Protein AF-A0A3R6Q3C3-F1 (afdb_monomer_lite)

Sequence (96 aa):
MDILFFLTGCLGLAETIDLFCGKDFLIFISDSIDPKKYNLKKVYAVEKWLFAIDTLSLFGMAFHLGGGTGDLVLAAVVLVTLFAHVYVFKSRNFRV

Secondary structure (DSSP, 8-state):
-HHHHHHHHHHHHHHHHHHHTT--SSTT-STTS-GGGB-HHHHHHHHHHHHHHHHHHHHHHHTTTTHHHHHHHHHHHHHHHHHHHHHHHH-GGGB-

Structure (mmCIF, N/CA/C/O backbone):
data_AF-A0A3R6Q3C3-F1
#
_entry.id   AF-A0A3R6Q3C3-F1
#
loop_
_atom_site.group_PDB
_atom_site.id
_atom_site.type_symbol
_atom_site.label_atom_id
_atom_site.label_alt_id
_atom_site.label_comp_id
_atom_site.label_asym_id
_atom_site.label_entity_id
_atom_site.label_seq_id
_atom_site.pdbx_PDB_ins_code
_atom_site.Cartn_x
_atom_site.Cartn_y
_atom_site.Cartn_z
_atom_site.occupancy
_atom_site.B_iso_or_equiv
_atom_site.auth_seq_id
_atom_site.auth_comp_id
_atom_site.auth_asym_id
_atom_site.auth_atom_id
_atom_site.pdbx_PDB_model_num
ATOM 1 N N . MET A 1 1 ? 5.694 7.161 -18.395 1.00 57.72 1 MET A N 1
ATOM 2 C CA . MET A 1 1 ? 4.405 7.372 -17.697 1.00 57.72 1 MET A CA 1
ATOM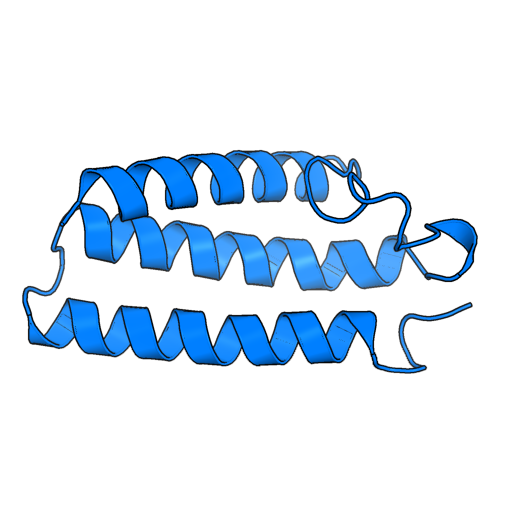 3 C C . MET A 1 1 ? 4.666 7.495 -16.191 1.00 57.72 1 MET A C 1
ATOM 5 O O . MET A 1 1 ? 3.858 7.079 -15.372 1.00 57.72 1 MET A O 1
ATOM 9 N N . ASP A 1 2 ? 5.780 8.120 -15.802 1.00 69.31 2 ASP A N 1
ATOM 10 C CA . ASP A 1 2 ? 6.497 7.631 -14.610 1.00 69.31 2 ASP A CA 1
ATOM 11 C C . ASP A 1 2 ? 6.327 8.555 -13.414 1.00 69.31 2 ASP A C 1
ATOM 13 O O . ASP A 1 2 ? 6.366 8.119 -12.269 1.00 69.31 2 ASP A O 1
ATOM 17 N N . ILE A 1 3 ? 6.024 9.830 -13.677 1.00 84.56 3 ILE A N 1
ATOM 18 C CA . ILE A 1 3 ? 5.797 10.820 -12.625 1.00 84.56 3 ILE A CA 1
ATOM 19 C C . ILE A 1 3 ? 4.510 10.538 -11.844 1.00 84.56 3 ILE A C 1
ATOM 21 O O . ILE A 1 3 ? 4.460 10.801 -10.651 1.00 84.56 3 ILE A O 1
ATOM 25 N N . LEU A 1 4 ? 3.487 9.970 -12.495 1.00 85.69 4 LEU A N 1
ATOM 26 C CA . LEU A 1 4 ? 2.246 9.586 -11.824 1.00 85.69 4 LEU A CA 1
ATOM 27 C C . LEU A 1 4 ? 2.523 8.454 -10.833 1.00 85.69 4 LEU A C 1
ATOM 29 O O . LEU A 1 4 ? 2.249 8.614 -9.651 1.00 85.69 4 LEU A O 1
ATOM 33 N N . PHE A 1 5 ? 3.137 7.359 -11.292 1.00 84.75 5 PHE A N 1
ATOM 34 C CA . PHE A 1 5 ? 3.500 6.233 -10.427 1.00 84.75 5 PHE A CA 1
ATOM 35 C C . PHE A 1 5 ? 4.477 6.640 -9.323 1.00 84.75 5 PHE A C 1
ATOM 37 O O . PHE A 1 5 ? 4.338 6.183 -8.194 1.00 84.75 5 PHE A O 1
ATOM 44 N N . PHE A 1 6 ? 5.407 7.554 -9.610 1.00 86.69 6 PHE A N 1
ATOM 45 C CA . PHE A 1 6 ? 6.312 8.111 -8.610 1.00 86.69 6 PHE A CA 1
ATOM 46 C C . PHE A 1 6 ? 5.566 8.914 -7.536 1.00 86.69 6 PHE A C 1
ATOM 48 O O . PHE A 1 6 ? 5.748 8.668 -6.348 1.00 86.69 6 PHE A O 1
ATOM 55 N N . LEU A 1 7 ? 4.691 9.846 -7.932 1.00 88.12 7 LEU A N 1
ATOM 56 C CA . LEU A 1 7 ? 3.915 10.660 -6.992 1.00 88.12 7 LEU A CA 1
ATOM 57 C C . LEU A 1 7 ? 2.933 9.805 -6.181 1.00 88.12 7 LEU A C 1
ATOM 59 O O . LEU A 1 7 ? 2.829 9.987 -4.969 1.00 88.12 7 LEU A O 1
ATOM 63 N N . THR A 1 8 ? 2.260 8.839 -6.809 1.00 86.88 8 THR A N 1
ATOM 64 C CA . THR A 1 8 ? 1.396 7.878 -6.109 1.00 86.88 8 THR A CA 1
ATOM 65 C C . THR A 1 8 ? 2.208 6.986 -5.168 1.00 86.88 8 THR A C 1
ATOM 67 O O . THR A 1 8 ? 1.780 6.749 -4.042 1.00 86.88 8 THR A O 1
ATOM 70 N N . GLY A 1 9 ? 3.405 6.555 -5.573 1.00 86.38 9 GLY A N 1
ATOM 71 C CA . GLY A 1 9 ? 4.340 5.819 -4.721 1.00 86.38 9 GLY A CA 1
ATOM 72 C C . GLY A 1 9 ? 4.761 6.622 -3.489 1.00 86.38 9 GLY A C 1
ATOM 73 O O . GLY A 1 9 ? 4.731 6.091 -2.382 1.00 86.38 9 GLY A O 1
ATOM 74 N N . CYS A 1 10 ? 5.060 7.916 -3.646 1.00 89.19 10 CYS A N 1
ATOM 75 C CA . CYS A 1 10 ? 5.351 8.829 -2.536 1.00 89.19 10 CYS A CA 1
ATOM 76 C C . CYS A 1 10 ? 4.161 8.998 -1.578 1.00 89.19 10 CYS A C 1
ATOM 78 O O . CYS A 1 10 ? 4.361 9.022 -0.366 1.00 89.19 10 CYS A O 1
ATOM 80 N N . LEU A 1 11 ? 2.931 9.084 -2.097 1.00 87.50 11 LEU A N 1
ATOM 81 C CA . LEU A 1 11 ? 1.720 9.132 -1.267 1.00 87.50 11 LEU A CA 1
ATOM 82 C C . LEU A 1 11 ? 1.519 7.827 -0.486 1.00 87.50 11 LEU A C 1
ATOM 84 O O . LEU A 1 11 ? 1.295 7.869 0.721 1.00 87.50 11 LEU A O 1
ATOM 88 N N . GLY A 1 12 ? 1.674 6.674 -1.143 1.00 86.50 12 GLY A N 1
ATOM 89 C CA . GLY A 1 12 ? 1.628 5.374 -0.472 1.00 86.50 12 GLY A CA 1
ATOM 90 C C . GLY A 1 12 ? 2.747 5.205 0.561 1.00 86.50 12 GLY A C 1
ATOM 91 O O . GLY A 1 12 ? 2.537 4.591 1.603 1.00 86.50 12 GLY A O 1
ATOM 92 N N . LEU A 1 13 ? 3.932 5.777 0.310 1.00 87.12 13 LEU A N 1
ATOM 93 C CA . LEU A 1 13 ? 5.057 5.749 1.247 1.00 87.12 13 LEU A CA 1
ATOM 94 C C . LEU A 1 13 ? 4.725 6.543 2.514 1.00 87.12 13 LEU A C 1
ATOM 96 O O . LEU A 1 13 ? 4.974 6.053 3.613 1.00 87.12 13 LEU A O 1
ATOM 100 N N . ALA A 1 14 ? 4.161 7.745 2.360 1.00 87.88 14 ALA A N 1
ATOM 101 C CA . ALA A 1 14 ? 3.715 8.560 3.485 1.00 87.88 14 ALA A CA 1
ATOM 102 C C . ALA A 1 14 ? 2.677 7.801 4.327 1.00 87.88 14 ALA A C 1
ATOM 104 O O . ALA A 1 14 ? 2.868 7.655 5.533 1.00 87.88 14 ALA A O 1
ATOM 105 N N . GLU A 1 15 ? 1.670 7.208 3.678 1.00 86.31 15 GLU A N 1
ATOM 106 C CA . GLU A 1 15 ? 0.660 6.385 4.355 1.00 86.31 15 GLU A CA 1
ATOM 107 C C . GLU A 1 15 ? 1.267 5.174 5.061 1.00 86.31 15 GLU A C 1
ATOM 109 O O . GLU A 1 15 ? 0.952 4.893 6.214 1.00 86.31 15 GLU A O 1
ATOM 114 N N . THR A 1 16 ? 2.193 4.472 4.405 1.00 85.88 16 THR A N 1
ATOM 115 C CA . THR A 1 16 ? 2.897 3.337 5.007 1.00 85.88 16 THR A CA 1
ATOM 116 C C . THR A 1 16 ? 3.595 3.772 6.295 1.00 85.88 16 THR A C 1
ATOM 118 O O . THR A 1 16 ? 3.425 3.134 7.332 1.00 85.88 16 THR A O 1
ATOM 121 N N . ILE A 1 17 ? 4.362 4.867 6.258 1.00 85.31 17 ILE A N 1
ATOM 122 C CA . ILE A 1 17 ? 5.088 5.384 7.425 1.00 85.31 17 ILE A CA 1
ATOM 123 C C . ILE A 1 17 ? 4.115 5.753 8.548 1.00 85.31 17 ILE A C 1
ATOM 125 O O . ILE A 1 17 ? 4.330 5.345 9.693 1.00 85.31 17 ILE A O 1
ATOM 129 N N . ASP A 1 18 ? 3.033 6.463 8.233 1.00 83.56 18 ASP A N 1
ATOM 130 C CA . ASP A 1 18 ? 2.049 6.866 9.234 1.00 83.56 18 ASP A CA 1
ATOM 131 C C . ASP A 1 18 ? 1.343 5.656 9.862 1.00 83.56 18 ASP A C 1
ATOM 133 O O . ASP A 1 18 ? 1.262 5.578 11.094 1.00 83.56 18 ASP A O 1
ATOM 137 N N . LEU A 1 19 ? 0.989 4.636 9.074 1.00 83.81 19 LEU A N 1
ATOM 138 C CA . LEU A 1 19 ? 0.432 3.375 9.576 1.00 83.81 19 LEU A CA 1
ATOM 139 C C . LEU A 1 19 ? 1.407 2.610 10.479 1.00 83.81 19 LEU A C 1
ATOM 141 O O . LEU A 1 19 ? 0.995 2.014 11.481 1.00 83.81 19 LEU A O 1
ATOM 145 N N . PHE A 1 20 ? 2.711 2.643 10.184 1.00 82.50 20 PHE A N 1
ATOM 146 C CA . PHE A 1 20 ? 3.740 2.093 11.075 1.00 82.50 20 PHE A CA 1
ATOM 147 C C . PHE A 1 20 ? 3.869 2.889 12.382 1.00 82.50 20 PHE A C 1
ATOM 149 O O . PHE A 1 20 ? 4.149 2.298 13.428 1.00 82.50 20 PHE A O 1
ATOM 156 N N . CYS A 1 21 ? 3.597 4.193 12.357 1.00 80.81 21 CYS A N 1
ATOM 157 C CA . CYS A 1 21 ? 3.481 5.037 13.547 1.00 80.81 21 CYS A CA 1
ATOM 158 C C . CYS A 1 21 ? 2.118 4.923 14.259 1.00 80.81 21 CYS A C 1
ATOM 160 O O . CYS A 1 21 ? 1.915 5.583 15.281 1.00 80.81 21 CYS A O 1
ATOM 162 N N . GLY A 1 22 ? 1.195 4.091 13.761 1.00 73.06 22 GLY A N 1
ATOM 163 C CA . GLY A 1 22 ? -0.161 3.942 14.302 1.00 73.06 22 GLY A CA 1
ATOM 164 C C . GLY A 1 22 ? -1.057 5.160 14.063 1.00 73.06 22 GLY A C 1
ATOM 165 O O . GLY A 1 22 ? -2.063 5.327 14.756 1.00 73.06 22 GLY A O 1
ATOM 166 N N . LYS A 1 23 ? -0.666 6.017 13.122 1.00 74.69 23 LYS A N 1
ATOM 167 C CA . LYS A 1 23 ? -1.428 7.152 12.614 1.00 74.69 23 LYS A CA 1
ATOM 168 C C . LYS A 1 23 ? -2.020 6.789 11.257 1.00 74.69 23 LYS A C 1
ATOM 170 O O . LYS A 1 23 ? -1.717 5.747 10.692 1.00 74.69 23 LYS A O 1
ATOM 175 N N . ASP A 1 24 ? -2.888 7.659 10.782 1.00 71.62 24 ASP A N 1
ATOM 176 C CA . ASP A 1 24 ? -3.570 7.518 9.508 1.00 71.62 24 ASP A CA 1
ATOM 177 C C . ASP A 1 24 ? -3.425 8.833 8.759 1.00 71.62 24 ASP A C 1
ATOM 179 O O . ASP A 1 24 ? -3.621 9.894 9.367 1.00 71.62 24 ASP A O 1
ATOM 183 N N . PHE A 1 25 ? -3.035 8.765 7.490 1.00 61.75 25 PHE A N 1
ATOM 184 C CA . PHE A 1 25 ? -2.837 9.946 6.662 1.00 61.75 25 PHE A CA 1
ATOM 185 C C . PHE A 1 25 ? -3.820 10.001 5.495 1.00 61.75 25 PHE A C 1
ATOM 187 O O . PHE A 1 25 ? -4.265 11.091 5.164 1.00 61.75 25 PHE A O 1
ATOM 194 N N . LEU A 1 26 ? -4.215 8.872 4.901 1.00 64.56 26 LEU A N 1
ATOM 195 C CA . LEU A 1 26 ? -5.058 8.803 3.703 1.00 64.56 26 LEU A CA 1
ATOM 196 C C . LEU A 1 26 ? -6.337 7.979 3.878 1.00 64.56 26 LEU A C 1
ATOM 198 O O . LEU A 1 26 ? -7.344 8.306 3.245 1.00 64.56 26 LEU A O 1
ATOM 202 N N . ILE A 1 27 ? -6.339 6.935 4.705 1.00 63.88 27 ILE A N 1
ATOM 203 C CA . ILE A 1 27 ? -7.459 5.988 4.803 1.00 63.88 27 ILE A CA 1
ATOM 204 C C . ILE A 1 27 ? -8.722 6.643 5.399 1.00 63.88 27 ILE A C 1
ATOM 206 O O . ILE A 1 27 ? -9.827 6.378 4.916 1.00 63.88 27 ILE A O 1
ATOM 210 N N . PHE A 1 28 ? -8.596 7.528 6.394 1.00 60.47 28 PHE A N 1
ATOM 211 C CA . PHE A 1 28 ? -9.729 8.221 7.038 1.00 60.47 28 PHE A CA 1
ATOM 212 C C . PHE A 1 28 ? -9.829 9.718 6.709 1.00 60.47 28 PHE A C 1
ATOM 214 O O . PHE A 1 28 ? -10.595 10.433 7.351 1.00 60.47 28 PHE A O 1
ATOM 221 N N . ILE A 1 29 ? -9.116 10.216 5.691 1.00 61.88 29 ILE A N 1
ATOM 222 C CA . ILE A 1 29 ? -9.289 11.607 5.225 1.00 61.88 29 ILE A CA 1
ATOM 223 C C . ILE A 1 29 ? -10.696 11.852 4.653 1.00 61.88 29 ILE A C 1
ATOM 225 O O . ILE A 1 29 ? -11.181 12.982 4.646 1.00 61.88 29 ILE A O 1
ATOM 229 N N . SER A 1 30 ? -11.368 10.807 4.163 1.00 55.09 30 SER A N 1
ATOM 230 C CA . SER A 1 30 ? -12.738 10.929 3.673 1.00 55.09 30 SER A CA 1
ATOM 231 C C . SER A 1 30 ? -13.732 10.856 4.832 1.00 55.09 30 SER A C 1
ATOM 233 O O . SER A 1 30 ? -13.821 9.825 5.497 1.00 55.09 30 SER A O 1
ATOM 235 N N . ASP A 1 31 ? -14.585 11.879 4.970 1.00 56.97 31 ASP A N 1
ATOM 236 C CA . ASP A 1 31 ? -15.762 11.899 5.868 1.00 56.97 31 ASP A CA 1
ATOM 237 C C . ASP A 1 31 ? -16.714 10.692 5.683 1.00 56.97 31 ASP A C 1
ATOM 239 O O . ASP A 1 31 ? -17.644 10.475 6.460 1.00 56.97 31 ASP A O 1
ATOM 243 N N . SER A 1 32 ? -16.492 9.880 4.645 1.00 59.91 32 SER A N 1
ATOM 244 C CA . SER A 1 32 ? -17.256 8.674 4.331 1.00 59.91 32 SER A CA 1
ATOM 245 C C . SER A 1 32 ? -16.929 7.477 5.234 1.00 59.91 32 SER A C 1
ATOM 247 O O . SER A 1 32 ? -17.739 6.549 5.323 1.00 59.91 32 SER A O 1
ATOM 249 N N . ILE A 1 33 ? -15.760 7.452 5.887 1.00 65.62 33 ILE A N 1
ATOM 250 C CA . ILE A 1 33 ? -15.310 6.309 6.692 1.00 65.62 33 ILE A CA 1
ATOM 251 C C . ILE A 1 33 ? -15.161 6.736 8.153 1.00 65.62 33 ILE A C 1
ATOM 253 O O . ILE A 1 33 ? -14.194 7.379 8.536 1.00 65.62 33 ILE A O 1
ATOM 257 N N . ASP A 1 34 ? -16.124 6.341 8.989 1.00 68.50 34 ASP A N 1
ATOM 258 C CA . ASP A 1 34 ? -16.081 6.626 10.426 1.00 68.50 34 ASP A CA 1
ATOM 259 C C . ASP A 1 34 ? -15.111 5.659 11.136 1.00 68.50 34 ASP A C 1
ATOM 261 O O . ASP A 1 34 ? -15.424 4.462 11.236 1.00 68.50 34 ASP A O 1
ATOM 265 N N . PRO A 1 35 ? -13.967 6.136 11.667 1.00 71.12 35 PRO A N 1
ATOM 266 C CA . PRO A 1 35 ? -12.967 5.286 12.312 1.00 71.12 35 PRO A CA 1
ATOM 267 C C . PRO A 1 35 ? -13.523 4.544 13.534 1.00 71.12 35 PRO A C 1
ATOM 269 O O . PRO A 1 35 ? -13.018 3.481 13.893 1.00 71.12 35 PRO A O 1
ATOM 272 N N . LYS A 1 36 ? -14.609 5.033 14.150 1.00 73.50 36 LYS A N 1
ATOM 273 C CA . LYS A 1 36 ? -15.248 4.388 15.311 1.00 73.50 36 LYS A CA 1
ATOM 274 C C . LYS A 1 36 ? -15.930 3.063 14.973 1.00 73.50 36 LYS A C 1
ATOM 276 O O . LYS A 1 36 ? -16.198 2.275 15.875 1.00 73.50 36 LYS A O 1
ATOM 281 N N . LYS A 1 37 ? -16.211 2.809 13.692 1.00 77.38 37 LYS A N 1
ATOM 282 C CA . LYS A 1 37 ? -16.833 1.563 13.216 1.00 77.38 37 LYS A CA 1
ATOM 283 C C . LYS A 1 37 ? -15.812 0.468 12.916 1.00 77.38 37 LYS A C 1
ATOM 285 O O . LYS A 1 37 ? -16.213 -0.635 12.550 1.00 77.38 37 LYS A O 1
ATOM 290 N N . TYR A 1 38 ? -14.516 0.756 13.049 1.00 78.81 38 TYR A N 1
ATOM 291 C CA . TYR A 1 38 ? -13.435 -0.146 12.667 1.00 78.81 38 TYR A CA 1
ATOM 292 C C . TYR A 1 38 ? -12.499 -0.457 13.827 1.00 78.81 38 TYR A C 1
ATOM 294 O O . TYR A 1 38 ? -12.187 0.378 14.674 1.00 78.81 38 TYR A O 1
ATOM 302 N N . ASN A 1 39 ? -12.012 -1.694 13.855 1.00 83.00 39 ASN A N 1
ATOM 303 C CA . ASN A 1 39 ? -10.944 -2.090 14.754 1.00 83.00 39 ASN A CA 1
ATOM 304 C C . ASN A 1 39 ? -9.613 -1.605 14.168 1.00 83.00 39 ASN A C 1
ATOM 306 O O . ASN A 1 39 ? -8.914 -2.355 13.483 1.00 83.00 39 ASN A O 1
ATOM 310 N N . LEU A 1 40 ? -9.282 -0.341 14.442 1.00 81.31 40 LEU A N 1
ATOM 311 C CA . LEU A 1 40 ? -8.118 0.361 13.887 1.00 81.31 40 LEU A CA 1
ATOM 312 C C . LEU A 1 40 ? -6.817 -0.420 14.073 1.00 81.31 40 LEU A C 1
ATOM 314 O O . LEU A 1 40 ? -6.034 -0.555 13.143 1.00 81.31 40 LEU A O 1
ATOM 318 N N . LYS A 1 41 ? -6.620 -1.042 15.241 1.00 83.50 41 LYS A N 1
ATOM 319 C CA . LYS A 1 41 ? -5.418 -1.840 15.517 1.00 83.50 41 LYS A CA 1
ATOM 320 C C . LYS A 1 41 ? -5.261 -3.003 14.534 1.00 83.50 41 LYS A C 1
ATOM 322 O O . LYS A 1 41 ? -4.148 -3.321 14.123 1.00 83.50 41 LYS A O 1
ATOM 327 N N . LYS A 1 42 ? -6.369 -3.654 14.178 1.00 84.19 42 LYS A N 1
ATOM 328 C CA . LYS A 1 42 ? -6.375 -4.790 13.253 1.00 84.19 42 LYS A CA 1
ATOM 329 C C . LYS A 1 42 ? -6.278 -4.336 11.798 1.00 84.19 42 LYS A C 1
ATOM 331 O O . LYS A 1 42 ? -5.591 -4.993 11.024 1.00 84.19 42 LYS A O 1
ATOM 336 N N . VAL A 1 43 ? -6.930 -3.225 11.457 1.00 84.62 43 VAL A N 1
ATOM 337 C CA . VAL A 1 43 ? -6.838 -2.592 10.134 1.00 84.62 43 VAL A CA 1
ATOM 338 C C . VAL A 1 43 ? -5.398 -2.156 9.873 1.00 84.62 43 VAL A C 1
ATOM 340 O O . VAL A 1 43 ? -4.781 -2.678 8.955 1.00 84.62 43 VAL A O 1
ATOM 343 N N . TYR A 1 44 ? -4.795 -1.347 10.749 1.00 85.62 44 TYR A N 1
ATOM 344 C CA . TYR A 1 44 ? -3.415 -0.872 10.589 1.00 85.62 44 TYR A CA 1
ATOM 345 C C . TYR A 1 44 ? -2.390 -2.007 10.545 1.00 85.62 44 TYR A C 1
ATOM 347 O O . TYR A 1 44 ? -1.394 -1.916 9.835 1.00 85.62 44 TYR A O 1
ATOM 355 N N . ALA A 1 45 ? -2.624 -3.108 11.267 1.00 87.44 45 ALA A N 1
ATOM 356 C CA . ALA A 1 45 ? -1.736 -4.267 11.221 1.00 87.44 45 ALA A CA 1
ATOM 357 C C . ALA A 1 45 ? -1.669 -4.924 9.833 1.00 87.44 45 ALA A C 1
ATOM 359 O O . ALA A 1 45 ? -0.632 -5.504 9.508 1.00 87.44 45 ALA A O 1
ATOM 360 N N . VAL A 1 46 ? -2.749 -4.844 9.052 1.00 88.44 46 VAL A N 1
ATOM 361 C CA . VAL A 1 46 ? -2.865 -5.430 7.711 1.00 88.44 46 VAL A CA 1
ATOM 362 C C . VAL A 1 46 ? -2.551 -4.382 6.641 1.00 88.44 46 VAL A C 1
ATOM 364 O O . VAL A 1 46 ? -1.663 -4.604 5.820 1.00 88.44 46 VAL A O 1
ATOM 367 N N . GLU A 1 47 ? -3.193 -3.216 6.710 1.00 86.94 47 GLU A N 1
ATOM 368 C CA . GLU A 1 47 ? -3.063 -2.121 5.740 1.00 86.94 47 GLU A CA 1
ATOM 369 C C . GLU A 1 47 ? -1.622 -1.627 5.592 1.00 86.94 47 GLU A C 1
ATOM 371 O O . GLU A 1 47 ? -1.186 -1.387 4.473 1.00 86.94 47 GLU A O 1
ATOM 376 N N . LYS A 1 48 ? -0.828 -1.573 6.673 1.00 88.38 48 LYS A N 1
ATOM 377 C CA . LYS A 1 48 ? 0.580 -1.138 6.591 1.00 88.38 48 LYS A CA 1
ATOM 378 C C . LYS A 1 48 ? 1.422 -1.985 5.634 1.00 88.38 48 LYS A C 1
ATOM 380 O O . LYS A 1 48 ? 2.360 -1.487 5.026 1.00 88.38 48 LYS A O 1
ATOM 385 N N . TRP A 1 49 ? 1.114 -3.279 5.529 1.00 89.62 49 TRP A N 1
ATOM 386 C CA . TRP A 1 49 ? 1.839 -4.192 4.650 1.00 89.62 49 TRP A CA 1
ATOM 387 C C . TRP A 1 49 ? 1.316 -4.117 3.222 1.00 89.62 49 TRP A C 1
ATOM 389 O O . TRP A 1 49 ? 2.110 -4.196 2.292 1.00 89.62 49 TRP A O 1
ATOM 399 N N . LEU A 1 50 ? 0.006 -3.931 3.052 1.00 90.06 50 LEU A N 1
ATOM 400 C CA . LEU A 1 50 ? -0.594 -3.699 1.742 1.00 90.06 50 LEU A CA 1
ATOM 401 C C . LEU A 1 50 ? -0.072 -2.405 1.111 1.00 90.06 50 LEU A C 1
ATOM 403 O O . LEU A 1 50 ? 0.458 -2.453 0.005 1.00 90.06 50 LEU A O 1
ATOM 407 N N . PHE A 1 51 ? -0.085 -1.297 1.856 1.00 89.00 51 PHE A N 1
ATOM 408 C CA . PHE A 1 51 ? 0.479 -0.029 1.396 1.00 89.00 51 PHE A CA 1
ATOM 409 C C . PHE A 1 51 ? 1.984 -0.123 1.121 1.00 89.00 51 PHE A C 1
ATOM 411 O O . PHE A 1 51 ? 2.446 0.411 0.118 1.00 89.00 51 PHE A O 1
ATOM 418 N N . ALA A 1 52 ? 2.748 -0.876 1.922 1.00 90.38 52 ALA A N 1
ATOM 419 C CA . ALA A 1 52 ? 4.166 -1.094 1.637 1.00 90.38 52 ALA A CA 1
ATOM 420 C C . ALA A 1 52 ? 4.392 -1.833 0.303 1.00 90.38 52 ALA A C 1
ATOM 422 O O . ALA A 1 52 ? 5.294 -1.473 -0.456 1.00 90.38 52 ALA A O 1
ATOM 423 N N . ILE A 1 53 ? 3.581 -2.856 0.005 1.00 92.00 53 ILE A N 1
ATOM 424 C CA . ILE A 1 53 ? 3.646 -3.599 -1.264 1.00 92.00 53 ILE A CA 1
ATOM 425 C C . ILE A 1 53 ? 3.255 -2.692 -2.436 1.00 92.00 53 ILE A C 1
ATOM 427 O O . ILE A 1 53 ? 3.936 -2.709 -3.465 1.00 92.00 53 ILE A O 1
ATOM 431 N N . ASP A 1 54 ? 2.218 -1.872 -2.274 1.00 89.94 54 ASP A N 1
ATOM 432 C CA . ASP A 1 54 ? 1.788 -0.905 -3.285 1.00 89.94 54 ASP A CA 1
ATOM 433 C C . ASP A 1 54 ? 2.874 0.119 -3.570 1.00 89.94 54 ASP A C 1
ATOM 435 O O . ASP A 1 54 ? 3.245 0.319 -4.723 1.00 89.94 54 ASP A O 1
ATOM 439 N N . THR A 1 55 ? 3.464 0.706 -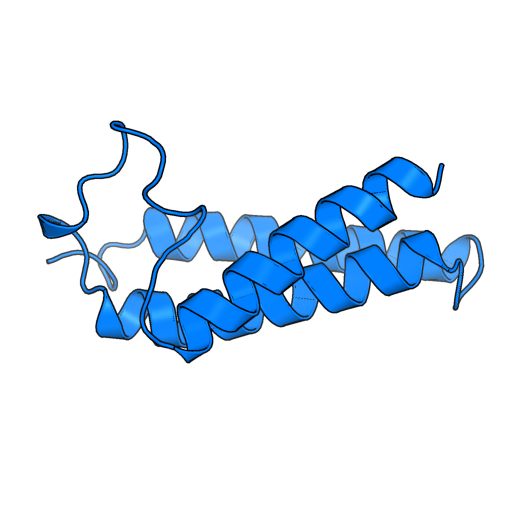2.533 1.00 90.25 55 THR A N 1
ATOM 440 C CA . THR A 1 55 ? 4.569 1.655 -2.665 1.00 90.25 55 THR A CA 1
ATOM 441 C C . THR A 1 55 ? 5.758 1.050 -3.398 1.00 90.25 55 THR A C 1
ATOM 443 O O . THR A 1 55 ? 6.281 1.667 -4.327 1.00 90.25 55 THR A O 1
ATOM 446 N N . LEU A 1 56 ? 6.180 -0.162 -3.027 1.00 91.25 56 LEU A N 1
ATOM 447 C CA . LEU A 1 56 ? 7.285 -0.848 -3.701 1.00 91.25 56 LEU A CA 1
ATOM 448 C C . LEU A 1 56 ? 6.958 -1.145 -5.167 1.00 91.25 56 LEU A C 1
ATOM 450 O O . LEU A 1 56 ? 7.818 -0.978 -6.031 1.00 91.25 56 LEU A O 1
ATOM 454 N N . SER A 1 57 ? 5.720 -1.542 -5.457 1.00 90.12 57 SER A N 1
ATOM 455 C CA . SER A 1 57 ? 5.284 -1.863 -6.816 1.00 90.12 57 SER A CA 1
ATOM 456 C C . SER A 1 57 ? 5.179 -0.613 -7.691 1.00 90.12 57 SER A C 1
ATOM 458 O O . SER A 1 57 ? 5.645 -0.613 -8.829 1.00 90.12 57 SER A O 1
ATOM 460 N N . LEU A 1 58 ? 4.644 0.479 -7.142 1.00 89.44 58 LEU A N 1
ATOM 461 C CA . LEU A 1 58 ? 4.538 1.781 -7.799 1.00 89.44 58 LEU A CA 1
ATOM 462 C C . LEU A 1 58 ? 5.915 2.386 -8.081 1.00 89.44 58 LEU A C 1
ATOM 464 O O . LEU A 1 58 ? 6.149 2.851 -9.194 1.00 89.44 58 LEU A O 1
ATOM 468 N N . PHE A 1 59 ? 6.856 2.323 -7.133 1.00 89.06 59 PHE A N 1
ATOM 469 C CA . PHE A 1 59 ? 8.237 2.735 -7.395 1.00 89.06 59 PHE A CA 1
ATOM 470 C C . PHE A 1 59 ? 8.931 1.814 -8.399 1.00 89.06 59 PHE A C 1
ATOM 472 O O . PHE A 1 59 ? 9.639 2.304 -9.275 1.00 89.06 59 PHE A O 1
ATOM 479 N N . GLY A 1 60 ? 8.703 0.501 -8.327 1.00 88.50 60 GLY A N 1
ATOM 480 C CA . GLY A 1 60 ? 9.245 -0.451 -9.295 1.00 88.50 60 GLY A CA 1
ATOM 481 C C . GLY A 1 60 ? 8.835 -0.126 -10.733 1.00 88.50 60 GLY A C 1
ATOM 482 O O . GLY A 1 60 ? 9.691 -0.136 -11.619 1.00 88.50 60 GLY A O 1
ATOM 483 N N . MET A 1 61 ? 7.566 0.244 -10.934 1.00 88.12 61 MET A N 1
ATOM 484 C CA . MET A 1 61 ? 7.047 0.725 -12.219 1.00 88.12 61 MET A CA 1
ATOM 485 C C . MET A 1 61 ? 7.596 2.110 -12.581 1.00 88.12 61 MET A C 1
ATOM 487 O O . MET A 1 61 ? 7.985 2.331 -13.721 1.00 88.12 61 MET A O 1
ATOM 491 N N . ALA A 1 62 ? 7.690 3.037 -11.622 1.00 87.69 62 ALA A N 1
ATOM 492 C CA . ALA A 1 62 ? 8.214 4.385 -11.863 1.00 87.69 62 ALA A CA 1
ATOM 493 C C . ALA A 1 62 ? 9.686 4.391 -12.315 1.00 87.69 62 ALA A C 1
ATOM 495 O O . ALA A 1 62 ? 10.095 5.257 -13.084 1.00 87.69 62 ALA A O 1
ATOM 496 N N . PHE A 1 63 ? 10.486 3.429 -11.849 1.00 87.12 63 PHE A N 1
ATOM 497 C CA . PHE A 1 63 ? 11.885 3.263 -12.251 1.00 87.12 63 PHE A CA 1
ATOM 498 C C . PHE A 1 63 ? 12.081 2.245 -13.386 1.00 87.12 63 PHE A C 1
ATOM 500 O O . PHE A 1 63 ? 13.224 1.986 -13.761 1.00 87.12 63 PHE A O 1
ATOM 507 N N . HIS A 1 64 ? 11.002 1.666 -13.930 1.00 84.38 64 HIS A N 1
ATOM 508 C CA . HIS A 1 64 ? 11.039 0.630 -14.971 1.00 84.38 64 HIS A CA 1
ATOM 509 C C . HIS A 1 64 ? 11.993 -0.540 -14.659 1.00 84.38 64 HIS A C 1
ATOM 511 O O . HIS A 1 64 ? 12.675 -1.060 -15.548 1.00 84.38 64 HIS A O 1
ATOM 517 N N . LEU A 1 65 ? 12.061 -0.985 -13.397 1.00 78.81 65 LEU A N 1
ATOM 518 C CA . LEU A 1 65 ? 13.082 -1.945 -12.939 1.00 78.81 65 LEU A CA 1
ATOM 519 C C . LEU A 1 65 ? 13.017 -3.315 -13.634 1.00 78.81 65 LEU A C 1
ATOM 521 O O . LEU A 1 65 ? 14.011 -4.039 -13.645 1.00 78.81 65 LEU A O 1
ATOM 525 N N . GLY A 1 66 ? 11.871 -3.683 -14.212 1.00 74.25 66 GLY A N 1
ATOM 526 C CA . GLY A 1 66 ? 11.685 -4.948 -14.930 1.00 74.25 66 GLY A CA 1
ATOM 527 C C . GLY A 1 66 ? 11.329 -4.795 -16.412 1.00 74.25 66 GLY A C 1
ATOM 528 O O . GLY A 1 66 ? 10.913 -5.776 -17.036 1.00 74.25 66 GLY A O 1
ATOM 529 N N . GLY A 1 67 ? 11.451 -3.587 -16.977 1.00 82.56 67 GLY A N 1
ATOM 530 C CA . GLY A 1 67 ? 10.968 -3.269 -18.325 1.00 82.56 67 GLY A CA 1
ATOM 531 C C . GLY A 1 67 ? 9.462 -3.523 -18.495 1.00 82.56 67 GLY A C 1
ATOM 532 O O . GLY A 1 67 ? 8.736 -3.723 -17.526 1.00 82.56 67 GLY A O 1
ATOM 533 N N . GLY A 1 68 ? 8.979 -3.579 -19.741 1.00 82.88 68 GLY A N 1
ATOM 534 C CA . GLY A 1 68 ? 7.535 -3.669 -20.013 1.00 82.88 68 GLY A CA 1
ATOM 535 C C . GLY A 1 68 ? 6.833 -4.896 -19.408 1.00 82.88 68 GLY A C 1
ATOM 536 O O . GLY A 1 68 ? 5.691 -4.800 -18.968 1.00 82.88 68 GLY A O 1
ATOM 537 N N . THR A 1 69 ? 7.510 -6.047 -19.332 1.00 87.00 69 THR A N 1
ATOM 538 C CA . THR A 1 69 ? 6.949 -7.252 -18.693 1.00 87.00 69 THR A CA 1
ATOM 539 C C . THR A 1 69 ? 6.919 -7.123 -17.171 1.00 87.00 69 THR A C 1
ATOM 541 O O . THR A 1 69 ? 5.945 -7.536 -16.545 1.00 87.00 69 THR A O 1
ATOM 544 N N . GLY A 1 70 ? 7.960 -6.539 -16.568 1.00 86.12 70 GLY A N 1
ATOM 545 C CA . GLY A 1 70 ? 7.994 -6.278 -15.131 1.00 86.12 70 GLY A CA 1
ATOM 546 C C . GLY A 1 70 ? 6.905 -5.304 -14.703 1.00 86.12 70 GLY A C 1
ATOM 547 O O . GLY A 1 70 ? 6.214 -5.564 -13.723 1.00 86.12 70 GLY A O 1
ATOM 548 N N . ASP A 1 71 ? 6.676 -4.254 -15.487 1.00 86.81 71 ASP A N 1
ATOM 549 C CA . ASP A 1 71 ? 5.635 -3.268 -15.200 1.00 86.81 71 ASP A CA 1
ATOM 550 C C . ASP A 1 71 ? 4.234 -3.896 -15.222 1.00 86.81 71 ASP A C 1
ATOM 552 O O . ASP A 1 71 ? 3.410 -3.594 -14.365 1.00 86.81 71 ASP A O 1
ATOM 556 N N . LEU A 1 72 ? 3.971 -4.840 -16.134 1.00 88.81 72 LEU A N 1
ATOM 557 C CA . LEU A 1 72 ? 2.707 -5.587 -16.163 1.00 88.81 72 LEU A CA 1
ATOM 558 C C . LEU A 1 72 ? 2.518 -6.475 -14.930 1.00 88.81 72 LEU A C 1
ATOM 560 O O . LEU A 1 72 ? 1.413 -6.558 -14.392 1.00 88.81 72 LEU A O 1
ATOM 564 N N . VAL A 1 73 ? 3.582 -7.138 -14.472 1.00 91.50 73 VAL A N 1
ATOM 565 C CA . VAL A 1 73 ? 3.531 -7.964 -13.258 1.00 91.50 73 VAL A CA 1
ATOM 566 C C . VAL A 1 73 ? 3.290 -7.088 -12.030 1.00 91.50 73 VAL A C 1
ATOM 568 O O . VAL A 1 73 ? 2.422 -7.406 -11.221 1.00 91.50 73 VAL A O 1
ATOM 571 N N . LEU A 1 74 ? 4.000 -5.966 -11.908 1.00 90.75 74 LEU A N 1
ATOM 572 C CA . LEU A 1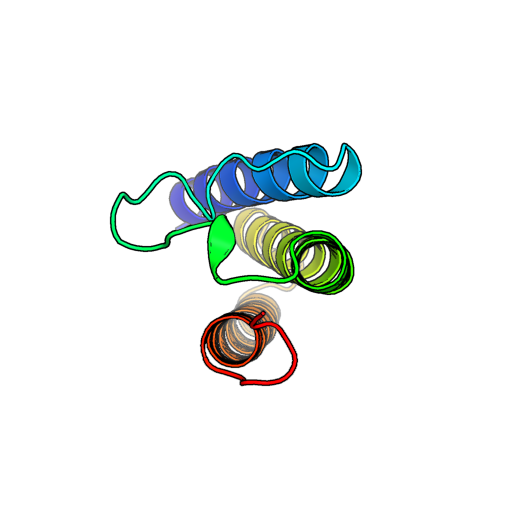 74 ? 3.821 -5.017 -10.807 1.00 90.75 74 LEU A CA 1
ATOM 573 C C . LEU A 1 74 ? 2.422 -4.386 -10.829 1.00 90.75 74 LEU A C 1
ATOM 575 O O . LEU A 1 74 ? 1.790 -4.275 -9.782 1.00 90.75 74 LEU A O 1
ATOM 579 N N . ALA A 1 75 ? 1.884 -4.069 -12.008 1.00 88.88 75 ALA A N 1
ATOM 580 C CA . ALA A 1 75 ? 0.507 -3.605 -12.152 1.00 88.88 75 ALA A CA 1
ATOM 581 C C . ALA A 1 75 ? -0.512 -4.668 -11.708 1.00 88.88 75 ALA A C 1
ATOM 583 O O . ALA A 1 75 ? -1.495 -4.342 -11.044 1.00 88.88 75 ALA A O 1
ATOM 584 N N . ALA A 1 76 ? -0.275 -5.946 -12.022 1.00 92.44 76 ALA A N 1
ATOM 585 C CA . ALA A 1 76 ? -1.118 -7.039 -11.542 1.00 92.44 76 ALA A CA 1
ATOM 586 C C . ALA A 1 76 ? -1.052 -7.189 -10.013 1.00 92.44 76 ALA A C 1
ATOM 588 O O . ALA A 1 76 ? -2.080 -7.440 -9.384 1.00 92.44 76 ALA A O 1
ATOM 589 N N . VAL A 1 77 ? 0.124 -6.987 -9.406 1.00 92.31 77 VAL A N 1
ATOM 590 C CA . VAL A 1 77 ? 0.285 -6.974 -7.943 1.00 92.31 77 VAL A CA 1
ATOM 591 C C . VAL A 1 77 ? -0.534 -5.843 -7.320 1.00 92.31 77 VAL A C 1
ATOM 593 O O . VAL A 1 77 ? -1.335 -6.130 -6.434 1.00 92.31 77 VAL A O 1
ATOM 596 N N . VAL A 1 78 ? -0.418 -4.612 -7.835 1.00 89.94 78 VAL A N 1
ATOM 597 C CA . VAL A 1 78 ? -1.205 -3.447 -7.372 1.00 89.94 78 VAL A CA 1
ATOM 598 C C . VAL A 1 78 ? -2.713 -3.688 -7.511 1.00 89.94 78 VAL A C 1
ATOM 600 O O . VAL A 1 78 ? -3.521 -3.266 -6.688 1.00 89.94 78 VAL A O 1
ATOM 603 N N . LEU A 1 79 ? -3.138 -4.396 -8.556 1.00 91.25 79 LEU A N 1
ATOM 604 C CA . LEU A 1 79 ? -4.549 -4.728 -8.731 1.00 91.25 79 LEU A CA 1
ATOM 605 C C . LEU A 1 79 ? -5.037 -5.713 -7.656 1.00 91.25 79 LEU A C 1
ATOM 607 O O . LEU A 1 79 ? -6.135 -5.553 -7.123 1.00 91.25 79 LEU A O 1
ATOM 611 N N . VAL A 1 80 ? -4.229 -6.717 -7.308 1.00 92.75 80 VAL A N 1
ATOM 612 C CA . VAL A 1 80 ? -4.558 -7.701 -6.263 1.00 92.75 80 VAL A CA 1
ATOM 613 C C . VAL A 1 80 ? -4.592 -7.061 -4.875 1.00 92.75 80 VAL A C 1
ATOM 615 O O . VAL A 1 80 ? -5.508 -7.338 -4.096 1.00 92.75 80 VAL A O 1
ATOM 618 N N . THR A 1 81 ? -3.632 -6.199 -4.555 1.00 91.12 81 THR A N 1
ATOM 619 C CA . THR A 1 81 ? -3.605 -5.457 -3.287 1.00 91.12 81 THR A CA 1
ATOM 620 C C . THR A 1 81 ? -4.798 -4.515 -3.169 1.00 91.12 81 THR A C 1
ATOM 622 O O . THR A 1 81 ? -5.434 -4.492 -2.119 1.00 91.12 81 THR A O 1
ATOM 625 N N . LEU A 1 82 ? -5.224 -3.859 -4.254 1.00 88.75 82 LEU A N 1
ATOM 626 C CA . LEU A 1 82 ? -6.442 -3.041 -4.273 1.00 88.75 82 LEU A CA 1
ATOM 627 C C . LEU A 1 82 ? -7.695 -3.851 -3.899 1.00 88.75 82 LEU A C 1
ATOM 629 O O . LEU A 1 82 ? -8.523 -3.396 -3.106 1.00 88.75 82 LEU A O 1
ATOM 633 N N . PHE A 1 83 ? -7.824 -5.087 -4.390 1.00 89.06 83 PHE A N 1
ATOM 634 C CA . PHE A 1 83 ? -8.897 -5.989 -3.949 1.00 89.06 83 PHE A CA 1
ATOM 635 C C . PHE A 1 83 ? -8.802 -6.334 -2.459 1.00 89.06 83 PHE A C 1
ATOM 637 O O . PHE A 1 83 ? -9.827 -6.416 -1.775 1.00 89.06 83 PHE A O 1
ATOM 644 N N . ALA A 1 84 ? -7.592 -6.534 -1.947 1.00 88.88 84 ALA A N 1
ATOM 645 C CA . ALA A 1 84 ? -7.373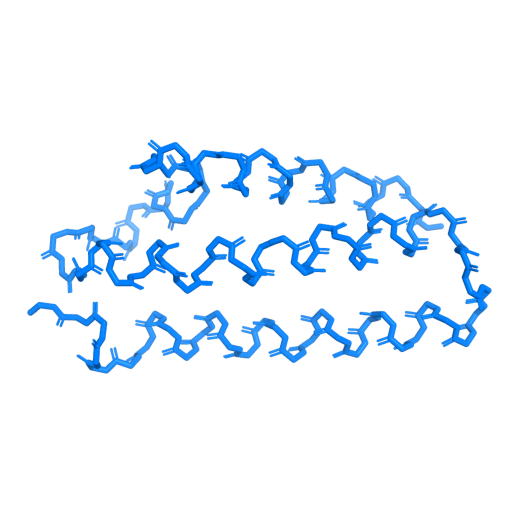 -6.832 -0.540 1.00 88.88 84 ALA A CA 1
ATOM 646 C C . ALA A 1 84 ? -7.677 -5.624 0.368 1.00 88.88 84 ALA A C 1
ATOM 648 O O . ALA A 1 84 ? -8.340 -5.821 1.386 1.00 88.88 84 ALA A O 1
ATOM 649 N N . HIS A 1 85 ? -7.340 -4.395 -0.035 1.00 87.25 85 HIS A N 1
ATOM 650 C CA . HIS A 1 85 ? -7.782 -3.166 0.638 1.00 87.25 85 HIS A CA 1
ATOM 651 C C . HIS A 1 85 ? -9.312 -3.120 0.744 1.00 87.25 85 HIS A C 1
ATOM 653 O O . HIS A 1 85 ? -9.880 -3.003 1.833 1.00 87.25 85 HIS A O 1
ATOM 659 N N . VAL A 1 86 ? -10.020 -3.322 -0.375 1.00 86.19 86 VAL A N 1
ATOM 660 C CA . VAL A 1 86 ? -11.495 -3.362 -0.387 1.00 86.19 86 VAL A CA 1
ATOM 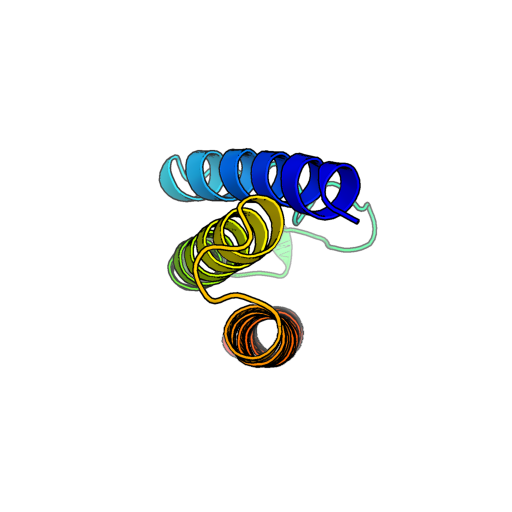661 C C . VAL A 1 86 ? -12.032 -4.442 0.554 1.00 86.19 86 VAL A C 1
ATOM 663 O O . VAL A 1 86 ? -13.030 -4.227 1.247 1.00 86.19 86 VAL A O 1
ATOM 666 N N . TYR A 1 87 ? -11.384 -5.606 0.608 1.00 86.50 87 TYR A N 1
ATOM 667 C CA . TYR A 1 87 ? -11.764 -6.670 1.530 1.00 86.50 87 TYR A CA 1
ATOM 668 C C . TYR A 1 87 ? -11.597 -6.257 2.997 1.00 86.50 87 TYR A C 1
ATOM 670 O O . TYR A 1 87 ? -12.511 -6.508 3.787 1.00 86.50 87 TYR A O 1
ATOM 678 N N . VAL A 1 88 ? -10.490 -5.606 3.369 1.00 84.50 88 VAL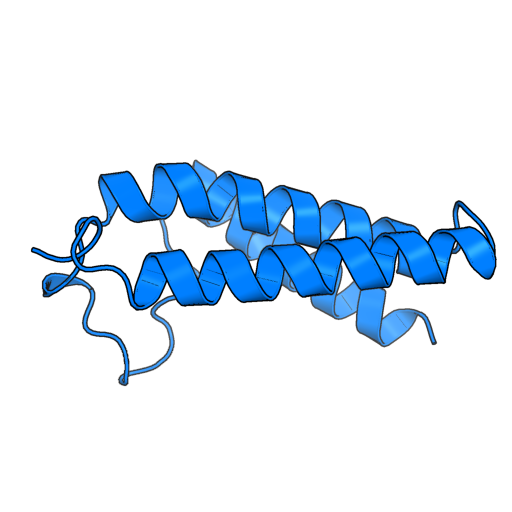 A N 1
ATOM 679 C CA . VAL A 1 88 ? -10.248 -5.138 4.744 1.00 84.50 88 VAL A CA 1
ATOM 680 C C . VAL A 1 88 ? -11.344 -4.165 5.182 1.00 84.50 88 VAL A C 1
ATOM 682 O O . VAL A 1 88 ? -11.953 -4.379 6.232 1.00 84.50 88 VAL A O 1
ATOM 685 N N . PHE A 1 89 ? -11.694 -3.181 4.349 1.00 78.88 89 PHE A N 1
ATOM 686 C CA . PHE A 1 89 ? -12.741 -2.204 4.682 1.00 78.88 89 PHE A CA 1
ATOM 687 C C . PHE A 1 89 ? -14.166 -2.777 4.627 1.00 78.88 89 PHE A C 1
ATOM 689 O O . PHE A 1 89 ? -15.036 -2.382 5.402 1.00 78.88 89 PHE A O 1
ATOM 696 N N . LYS A 1 90 ? -14.451 -3.741 3.745 1.00 81.44 90 LYS A N 1
ATOM 697 C CA . LYS A 1 90 ? -15.806 -4.311 3.614 1.00 81.44 90 LYS A CA 1
ATOM 698 C C . LYS A 1 90 ? -16.084 -5.434 4.616 1.00 81.44 90 LYS A C 1
ATOM 700 O O . LYS A 1 90 ? -17.240 -5.655 5.011 1.00 81.44 90 LYS A O 1
ATOM 705 N N . SER A 1 91 ? -15.060 -6.175 5.027 1.00 80.31 91 SER A N 1
ATOM 706 C CA . SER A 1 91 ? -15.217 -7.366 5.859 1.00 80.31 91 SER A CA 1
ATOM 707 C C . SER A 1 91 ? -15.713 -7.023 7.268 1.00 80.31 91 SER A C 1
ATOM 709 O O . SER A 1 91 ? -15.351 -6.016 7.873 1.00 80.31 91 SER A O 1
ATOM 711 N N . ARG A 1 92 ? -16.588 -7.876 7.817 1.00 74.94 92 ARG A N 1
ATOM 712 C CA . ARG A 1 92 ? -17.079 -7.738 9.202 1.00 74.94 92 ARG A CA 1
ATOM 713 C C . ARG A 1 92 ? -15.984 -8.028 10.232 1.00 74.94 92 ARG A C 1
ATOM 715 O O . ARG A 1 92 ? -16.087 -7.568 11.356 1.00 74.94 92 ARG A O 1
ATOM 722 N N . ASN A 1 93 ? -14.915 -8.724 9.838 1.00 75.75 93 ASN A N 1
ATOM 723 C CA . ASN A 1 93 ? -13.804 -9.083 10.725 1.00 75.75 93 ASN A CA 1
ATOM 724 C C . ASN A 1 93 ? -12.954 -7.894 11.195 1.00 75.75 93 ASN A C 1
ATOM 726 O O . ASN A 1 93 ? -12.142 -8.070 12.109 1.00 75.75 93 ASN A O 1
ATOM 730 N N . PHE A 1 94 ? -13.092 -6.738 10.546 1.00 76.88 94 PHE A N 1
ATOM 731 C CA . PHE A 1 94 ? -12.357 -5.510 10.852 1.00 76.88 94 PHE A CA 1
ATOM 732 C C . PHE A 1 94 ? -13.273 -4.389 11.352 1.00 76.88 94 PHE A C 1
ATOM 734 O O . PHE A 1 94 ? -12.786 -3.303 11.655 1.00 76.88 94 PHE A O 1
ATOM 741 N N . ARG A 1 95 ? -14.579 -4.655 11.469 1.00 73.19 95 ARG A N 1
ATOM 742 C CA . ARG A 1 95 ? -15.564 -3.725 12.023 1.00 73.19 95 ARG A CA 1
ATOM 743 C C . ARG A 1 95 ? -15.827 -4.033 13.498 1.00 73.19 95 ARG A C 1
ATOM 745 O O . ARG A 1 95 ? -15.639 -5.175 13.919 1.00 73.19 95 ARG A O 1
ATOM 752 N N . VAL A 1 96 ? -16.183 -2.999 14.258 1.00 66.50 96 VAL A N 1
ATOM 753 C CA . VAL A 1 96 ? -16.551 -3.071 15.686 1.00 66.50 96 VAL A CA 1
ATOM 754 C C . VAL A 1 96 ? -18.056 -3.242 15.816 1.00 66.50 96 VAL A C 1
ATOM 756 O O . VAL A 1 96 ? -18.785 -2.592 15.030 1.00 66.50 96 VAL A O 1
#

pLDDT: mean 82.11, std 9.36, range [55.09, 92.75]

Foldseek 3Di:
DAVVLVVVLVVLVVQLVQLVVLHGDPPPPDPVDDCLFFPSVVLSVPSSVLSVLSSVLSVCLNVCVPPPVSNVVSVVSNVVSVVVNVCCRPPPVGTD

Radius of gyration: 14.1 Å; chains: 1; bounding box: 30×21×36 Å